Protein AF-A0A4S1M5E2-F1 (afdb_monomer_lite)

pLDDT: mean 92.09, std 12.72, range [33.59, 98.81]

Radius of gyration: 15.17 Å; chains: 1; bounding box: 36×40×37 Å

Sequence (167 aa):
MSETATPQNLAVPTDSWFDRLEKQLDCLSGAQTSFQSCRQDFVTRRIHERYGNHFCTKINHWQTIHGDIHWGNVAQDGTLFDWEGWGMGPRYLDFAFLYGYTASCPTMCKILRARFPFLFSEQEGRICLLFVCSELLRMCERHGDHPHLKIPLEALARTLLVQMEST

Secondary structure (DSSP, 8-state):
------GGG-PPPPHHHHHHHHHHHHHHHT---S-BS--HHHHHHHHHHHH-SSS------EEEE-SS--TTSB-TTS-B--GGG-EEEETTHHHHHHHHHTTT-HHHHHHHHHH-THHHHSHHHHHHHHHHHHHHHHHHHHH--SGGGHHHHHHHHHHHHHHHHT-

Foldseek 3Di:
DPPPPQVQPDPDADPQLVVLLVVVFVVQQPDDDPDDLDDQVLLQVLLCVPPNDPFDLDAPDKGWGQSDDEPVQADSSGDGDDSPRTDIDRSCQNLLLHLLNCLLHVVVNVVSCVVCVCLPPPPNSLSSNSSNLSVVCCCCVPVVPNVSSNVSSVVSNVVSVVVRVVD

Structure (mmCIF, N/CA/C/O backbone):
data_AF-A0A4S1M5E2-F1
#
_entry.id   AF-A0A4S1M5E2-F1
#
loop_
_atom_site.group_PDB
_atom_site.id
_atom_site.type_symbol
_atom_site.label_atom_id
_atom_site.label_alt_id
_atom_site.label_comp_id
_atom_site.label_asym_id
_atom_site.label_entity_id
_atom_site.label_seq_id
_atom_site.pdbx_PDB_ins_code
_atom_site.Cartn_x
_atom_site.Cartn_y
_atom_site.Cartn_z
_atom_site.occupancy
_atom_site.B_iso_or_equiv
_atom_site.auth_seq_id
_atom_site.auth_comp_id
_atom_site.auth_asym_id
_atom_site.auth_atom_id
_atom_site.pdbx_PDB_model_num
ATOM 1 N N . MET A 1 1 ? -12.988 4.399 -22.668 1.00 33.59 1 MET A N 1
ATOM 2 C CA . MET A 1 1 ? -11.530 4.326 -22.454 1.00 33.59 1 MET A CA 1
ATOM 3 C C . MET A 1 1 ? -11.178 5.509 -21.576 1.00 33.59 1 MET A C 1
ATOM 5 O O . MET A 1 1 ? -11.092 6.615 -22.087 1.00 33.59 1 MET A O 1
ATOM 9 N N . SER A 1 2 ? -11.178 5.307 -20.257 1.00 35.47 2 SER A N 1
ATOM 10 C CA . SER A 1 2 ? -10.837 6.370 -19.313 1.00 35.47 2 SER A CA 1
ATOM 11 C C . SER A 1 2 ? -9.319 6.427 -19.250 1.00 35.47 2 SER A C 1
ATOM 13 O O . SER A 1 2 ? -8.677 5.450 -18.873 1.00 35.47 2 SER A O 1
ATOM 15 N N . GLU A 1 3 ? -8.751 7.522 -19.731 1.00 38.06 3 GLU A N 1
ATOM 16 C CA . GLU A 1 3 ? -7.319 7.779 -19.726 1.00 38.06 3 GLU A CA 1
ATOM 17 C C . GLU A 1 3 ? -6.909 8.061 -18.274 1.00 38.06 3 GLU A C 1
ATOM 19 O O . GLU A 1 3 ? -6.910 9.196 -17.805 1.00 38.06 3 GLU A O 1
ATOM 24 N N . THR A 1 4 ? -6.652 7.000 -17.504 1.00 45.19 4 THR A N 1
ATOM 25 C CA . THR A 1 4 ? -6.090 7.123 -16.158 1.00 45.19 4 THR A CA 1
ATOM 26 C C . THR A 1 4 ? -4.760 7.853 -16.288 1.00 45.19 4 THR A C 1
ATOM 28 O O . THR A 1 4 ? -3.840 7.333 -16.927 1.00 45.19 4 THR A O 1
ATOM 31 N N . ALA A 1 5 ? -4.682 9.064 -15.730 1.00 41.50 5 ALA A N 1
ATOM 32 C CA . ALA A 1 5 ? -3.504 9.919 -15.768 1.00 41.50 5 ALA A CA 1
ATOM 33 C C . ALA A 1 5 ? -2.235 9.091 -15.528 1.00 41.50 5 ALA A C 1
ATOM 35 O O . ALA A 1 5 ? -2.093 8.424 -14.503 1.00 41.50 5 ALA A O 1
ATOM 36 N N . THR A 1 6 ? -1.326 9.089 -16.503 1.00 46.09 6 THR A N 1
ATOM 37 C CA . THR A 1 6 ? -0.076 8.337 -16.388 1.00 46.09 6 THR A CA 1
ATOM 38 C C . THR A 1 6 ? 0.782 9.029 -15.313 1.00 46.09 6 THR A C 1
ATOM 40 O O . THR A 1 6 ? 1.181 10.178 -15.511 1.00 46.09 6 THR A O 1
ATOM 43 N N . PRO A 1 7 ? 1.085 8.386 -14.171 1.00 52.03 7 PRO A N 1
ATOM 44 C CA . PRO A 1 7 ? 1.630 9.021 -12.969 1.00 52.03 7 PRO A CA 1
ATOM 45 C C . PRO A 1 7 ? 3.139 9.296 -13.058 1.00 52.03 7 PRO A C 1
ATOM 47 O O . PRO A 1 7 ? 3.833 9.342 -12.044 1.00 52.03 7 PRO A O 1
ATOM 50 N N . GLN A 1 8 ? 3.681 9.506 -14.262 1.00 50.50 8 GLN A N 1
ATOM 51 C CA . GLN A 1 8 ? 5.064 9.970 -14.411 1.00 50.50 8 GLN A CA 1
ATOM 52 C C . GLN A 1 8 ? 5.241 11.401 -13.873 1.00 50.50 8 GLN A C 1
ATOM 54 O O . GLN A 1 8 ? 6.339 11.746 -13.451 1.00 50.50 8 GLN A O 1
ATOM 59 N N . ASN A 1 9 ? 4.154 12.182 -13.791 1.00 55.91 9 ASN A N 1
ATOM 60 C CA . ASN A 1 9 ? 4.131 13.553 -13.275 1.00 55.91 9 ASN A CA 1
ATOM 61 C C . ASN A 1 9 ? 3.035 13.759 -12.213 1.00 55.91 9 ASN A C 1
ATOM 63 O O . ASN A 1 9 ? 2.239 14.691 -12.316 1.00 55.91 9 ASN A O 1
ATOM 67 N N . LEU A 1 10 ? 2.958 12.893 -11.193 1.00 66.38 10 LEU A N 1
ATOM 68 C CA . LEU A 1 10 ? 2.182 13.232 -9.994 1.00 66.38 10 LEU A CA 1
ATOM 69 C C . LEU A 1 10 ? 2.788 14.501 -9.382 1.00 66.38 10 LEU A C 1
ATOM 71 O O . LEU A 1 10 ? 3.914 14.473 -8.880 1.00 66.38 10 LEU A O 1
ATOM 75 N N . ALA A 1 11 ? 2.059 15.618 -9.452 1.00 76.62 11 ALA A N 1
ATOM 76 C CA . ALA A 1 11 ? 2.413 16.807 -8.693 1.00 76.62 11 ALA A CA 1
ATOM 77 C C . ALA A 1 11 ? 2.488 16.410 -7.218 1.00 76.62 11 ALA A C 1
ATOM 79 O O . ALA A 1 11 ? 1.569 15.773 -6.705 1.00 76.62 11 ALA A O 1
ATOM 80 N N . VAL A 1 12 ? 3.599 16.736 -6.560 1.00 80.44 12 VAL A N 1
ATOM 81 C CA . VAL A 1 12 ? 3.788 16.405 -5.148 1.00 80.44 12 VAL A CA 1
ATOM 82 C C . VAL A 1 12 ? 2.769 17.205 -4.327 1.00 80.44 12 VAL A C 1
ATOM 84 O O . VAL A 1 12 ? 2.844 18.437 -4.356 1.00 80.44 12 VAL A O 1
ATOM 87 N N . PRO A 1 13 ? 1.821 16.556 -3.620 1.00 83.94 13 PRO A N 1
ATOM 88 C CA . PRO A 1 13 ? 0.885 17.263 -2.760 1.00 83.94 13 PRO A CA 1
ATOM 89 C C . PRO A 1 13 ? 1.606 17.959 -1.605 1.00 83.94 13 PRO A C 1
ATOM 91 O O . PRO A 1 13 ? 2.721 17.592 -1.228 1.00 83.94 13 PRO A O 1
ATOM 94 N N . THR A 1 14 ? 0.960 18.968 -1.031 1.00 89.50 14 THR A N 1
ATOM 95 C CA . THR A 1 14 ? 1.474 19.675 0.145 1.00 89.50 14 THR A CA 1
ATOM 96 C C . THR A 1 14 ? 1.433 18.786 1.386 1.00 89.50 14 THR A C 1
ATOM 98 O O . THR A 1 14 ? 0.652 17.840 1.460 1.00 89.50 14 THR A O 1
ATOM 101 N N . ASP A 1 15 ? 2.208 19.126 2.418 1.00 90.00 15 ASP A N 1
ATOM 102 C CA . ASP A 1 15 ? 2.131 18.410 3.698 1.00 90.00 15 ASP A CA 1
ATOM 103 C C . ASP A 1 15 ? 0.717 18.438 4.289 1.00 90.00 15 ASP A C 1
ATOM 105 O O . ASP A 1 15 ? 0.212 17.407 4.718 1.00 90.00 15 ASP A O 1
ATOM 109 N N . SER A 1 16 ? 0.022 19.574 4.187 1.00 90.25 16 SER A N 1
ATOM 110 C CA . SER A 1 16 ? -1.372 19.707 4.626 1.00 90.25 16 SER A CA 1
ATOM 111 C C . SER A 1 16 ? -2.342 18.762 3.909 1.00 90.25 16 SER A C 1
ATOM 113 O O . SER A 1 16 ? -3.356 18.372 4.489 1.00 90.25 16 SER A O 1
ATOM 115 N N . TRP A 1 17 ? -2.051 18.392 2.658 1.00 92.12 17 TRP A N 1
ATOM 116 C CA . TRP A 1 17 ? -2.841 17.413 1.917 1.00 92.12 17 TRP A CA 1
ATOM 117 C C . TRP A 1 17 ? -2.657 16.015 2.508 1.00 92.12 17 TRP A C 1
ATOM 119 O O . TRP A 1 17 ? -3.643 15.332 2.784 1.00 92.12 17 TRP A O 1
ATOM 129 N N . PHE A 1 18 ? -1.406 15.618 2.763 1.00 91.94 18 PHE A N 1
ATOM 130 C CA . PHE A 1 18 ? -1.102 14.328 3.383 1.00 91.94 18 PHE A CA 1
ATOM 131 C C . PHE A 1 18 ? -1.674 14.244 4.796 1.00 91.94 18 PHE A C 1
ATOM 133 O O . PHE A 1 18 ? -2.336 13.264 5.120 1.00 91.94 18 PHE A O 1
ATOM 140 N N . ASP A 1 19 ? -1.518 15.297 5.597 1.00 92.56 19 ASP A N 1
ATOM 141 C CA . ASP A 1 19 ? -2.044 15.348 6.961 1.00 92.56 19 ASP A CA 1
ATOM 142 C C . ASP A 1 19 ? -3.576 15.203 6.976 1.00 92.56 19 ASP A C 1
ATOM 144 O O . ASP A 1 19 ? -4.144 14.552 7.856 1.00 92.56 19 ASP A O 1
ATOM 148 N N . ARG A 1 20 ? -4.270 15.775 5.979 1.00 93.81 20 ARG A N 1
ATOM 149 C CA . ARG A 1 20 ? -5.720 15.606 5.832 1.00 93.81 20 ARG A CA 1
ATOM 150 C C . ARG A 1 20 ? -6.092 14.177 5.447 1.00 93.81 20 ARG A C 1
ATOM 152 O O . ARG A 1 20 ? -7.012 13.634 6.058 1.00 93.81 20 ARG A O 1
ATOM 159 N N . LEU A 1 21 ? -5.395 13.579 4.484 1.00 93.38 21 LEU A N 1
ATOM 160 C CA . LEU A 1 21 ? -5.618 12.188 4.091 1.00 93.38 21 LEU A CA 1
ATOM 161 C C . LEU A 1 21 ? -5.404 11.236 5.278 1.00 93.38 21 LEU A C 1
ATOM 163 O O . LEU A 1 21 ? -6.270 10.420 5.586 1.00 93.38 21 LEU A O 1
ATOM 167 N N . GLU A 1 22 ? -4.278 11.377 5.976 1.00 93.56 22 GLU A N 1
ATOM 168 C CA . GLU A 1 22 ? -3.935 10.575 7.152 1.00 93.56 22 GLU A CA 1
ATOM 169 C C . GLU A 1 22 ? -5.002 10.715 8.240 1.00 93.56 22 GLU A C 1
ATOM 171 O O . GLU A 1 22 ? -5.479 9.711 8.763 1.00 93.56 22 GLU A O 1
ATOM 176 N N . LYS A 1 23 ? -5.472 11.940 8.507 1.00 94.75 23 LYS A N 1
ATOM 177 C CA . LYS A 1 23 ? -6.563 12.182 9.457 1.00 94.75 23 LYS A CA 1
ATOM 178 C C . LYS A 1 23 ? -7.877 11.515 9.040 1.00 94.75 23 LYS A C 1
ATOM 180 O O . LYS A 1 23 ? -8.609 11.035 9.901 1.00 94.75 23 LYS A O 1
ATOM 185 N N . GLN A 1 24 ? -8.205 11.495 7.747 1.00 95.12 24 GLN A N 1
ATOM 186 C CA . GLN A 1 24 ? -9.411 10.821 7.259 1.00 95.12 24 GLN A CA 1
ATOM 187 C C . GLN A 1 24 ? -9.319 9.301 7.418 1.00 95.12 24 GLN A C 1
ATOM 189 O O . GLN A 1 24 ? -10.278 8.694 7.894 1.00 95.12 24 GLN A O 1
ATOM 194 N N . LEU A 1 25 ? -8.174 8.701 7.085 1.00 95.62 25 LEU A N 1
ATOM 195 C CA . LEU A 1 25 ? -7.937 7.267 7.270 1.00 95.62 25 LEU A CA 1
ATOM 196 C C . LEU A 1 25 ? -7.890 6.875 8.754 1.00 95.62 25 LEU A C 1
ATOM 198 O O . LEU A 1 25 ? -8.416 5.829 9.127 1.00 95.62 25 LEU A O 1
ATOM 202 N N . ASP A 1 26 ? -7.336 7.731 9.614 1.00 95.75 26 ASP A N 1
ATOM 203 C CA . ASP A 1 26 ? -7.331 7.531 11.066 1.00 95.75 26 ASP A CA 1
ATOM 204 C C . ASP A 1 26 ? -8.754 7.567 11.644 1.00 95.75 26 ASP A C 1
ATOM 206 O O . ASP A 1 26 ? -9.167 6.644 12.346 1.00 95.75 26 ASP A O 1
ATOM 210 N N . CYS A 1 27 ? -9.564 8.560 11.256 1.00 95.94 27 CYS A N 1
ATOM 211 C CA . CYS A 1 27 ? -10.982 8.610 11.624 1.00 95.94 27 CYS A CA 1
ATOM 212 C C . CYS A 1 27 ? -11.752 7.375 11.136 1.00 95.94 27 CYS A C 1
ATOM 214 O O . CYS A 1 27 ? -12.594 6.847 11.864 1.00 95.94 27 CYS A O 1
ATOM 216 N N . LEU A 1 28 ? -11.456 6.903 9.922 1.00 96.25 28 LEU A N 1
ATOM 217 C CA . LEU A 1 28 ? -12.073 5.708 9.360 1.00 96.25 28 LEU A CA 1
ATOM 218 C C . LEU A 1 28 ? -11.699 4.451 10.152 1.00 96.25 28 LEU A C 1
ATOM 220 O O . LEU A 1 28 ? -12.578 3.636 10.418 1.00 96.25 28 LEU A O 1
ATOM 224 N N . SER A 1 29 ? -10.446 4.329 10.599 1.00 96.62 29 SER A N 1
ATOM 225 C CA . SER A 1 29 ? -9.951 3.162 11.342 1.00 96.62 29 SER A CA 1
ATOM 226 C C . SER A 1 29 ? -10.749 2.852 12.614 1.00 96.62 29 SER A C 1
ATOM 228 O O . SER A 1 29 ? -10.909 1.682 12.968 1.00 96.62 29 SER A O 1
ATOM 230 N N . GLY A 1 30 ? -11.299 3.884 13.266 1.00 94.81 30 GLY A N 1
ATOM 231 C CA . GLY A 1 30 ? -12.116 3.767 14.476 1.00 94.81 30 GLY A CA 1
ATOM 232 C C . GLY A 1 30 ? -13.602 3.476 14.232 1.00 94.81 30 GLY A C 1
ATOM 233 O O . GLY A 1 30 ? -14.341 3.249 15.193 1.00 94.81 30 GLY A O 1
ATOM 234 N N . ALA A 1 31 ? -14.069 3.488 12.981 1.00 96.19 31 ALA A N 1
ATOM 235 C CA . ALA A 1 31 ? -15.473 3.251 12.664 1.00 96.19 31 ALA A CA 1
ATOM 236 C C . ALA A 1 31 ? -15.845 1.772 12.854 1.00 96.19 31 ALA A C 1
ATOM 238 O O . ALA A 1 31 ? -15.155 0.873 12.374 1.00 96.19 31 ALA A O 1
ATOM 239 N N . GLN A 1 32 ? -16.974 1.505 13.514 1.00 95.50 32 GLN A N 1
ATOM 240 C CA . GLN A 1 32 ? -17.540 0.157 13.584 1.00 95.50 32 GLN A CA 1
ATOM 241 C C . GLN A 1 32 ? -18.288 -0.168 12.289 1.00 95.50 32 GLN A C 1
ATOM 243 O O . GLN A 1 32 ? -19.055 0.650 11.786 1.00 95.50 32 GLN A O 1
ATOM 248 N N . THR A 1 33 ? -18.096 -1.376 11.762 1.00 96.31 33 THR A N 1
ATOM 249 C CA . THR A 1 33 ? -18.762 -1.829 10.538 1.00 96.31 33 THR A CA 1
ATOM 250 C C . THR A 1 33 ? -18.952 -3.342 10.538 1.00 96.31 33 THR A C 1
ATOM 252 O O . THR A 1 33 ? -18.184 -4.076 11.161 1.00 96.31 33 THR A O 1
ATOM 255 N N . SER A 1 34 ? -19.981 -3.807 9.831 1.00 95.38 34 SER A N 1
ATOM 256 C CA . SER A 1 34 ? -20.166 -5.215 9.466 1.00 95.38 34 SER A CA 1
ATOM 257 C C . SER A 1 34 ? -19.715 -5.514 8.033 1.00 95.38 34 SER A C 1
ATOM 259 O O . SER A 1 34 ? -19.686 -6.680 7.637 1.00 95.38 34 SER A O 1
ATOM 261 N N . PHE A 1 35 ? -19.369 -4.486 7.248 1.00 97.44 35 PHE A N 1
ATOM 262 C CA . PHE A 1 35 ? -18.841 -4.668 5.903 1.00 97.44 35 PHE A CA 1
ATOM 263 C C . PHE A 1 35 ? -17.412 -5.194 5.948 1.00 97.44 35 PHE A C 1
ATOM 265 O O . PHE A 1 35 ? -16.618 -4.838 6.819 1.00 97.44 35 PHE A O 1
ATOM 272 N N . GLN A 1 36 ? -17.083 -6.045 4.982 1.00 97.19 36 GLN A N 1
ATOM 273 C CA . GLN A 1 36 ? -15.767 -6.646 4.843 1.00 97.19 36 GLN A CA 1
ATOM 274 C C . GLN A 1 36 ? -15.145 -6.144 3.546 1.00 97.19 36 GLN A C 1
ATOM 276 O O . GLN A 1 36 ? -15.619 -6.490 2.468 1.00 97.19 36 GLN A O 1
ATOM 281 N N . SER A 1 37 ? -14.066 -5.374 3.663 1.00 97.62 37 SER A N 1
ATOM 282 C CA . SER A 1 37 ? -13.318 -4.877 2.508 1.00 97.62 37 SER A CA 1
ATOM 283 C C . SER A 1 37 ? -12.395 -5.961 1.944 1.00 97.62 37 SER A C 1
ATOM 285 O O . SER A 1 37 ? -12.373 -6.250 0.751 1.00 97.62 37 SER A O 1
ATOM 287 N N . CYS A 1 38 ? -11.656 -6.638 2.825 1.00 97.31 38 CYS A N 1
ATOM 288 C CA . CYS A 1 38 ? -10.694 -7.666 2.442 1.00 97.31 38 CYS A CA 1
ATOM 289 C C . CYS A 1 38 ? -10.673 -8.789 3.481 1.00 97.31 38 CYS A C 1
ATOM 291 O O . CYS A 1 38 ? -11.050 -8.566 4.624 1.00 97.31 38 CYS A O 1
ATOM 293 N N . ARG A 1 39 ? -10.247 -10.002 3.117 1.00 97.56 39 ARG A N 1
ATOM 294 C CA . ARG A 1 39 ? -10.210 -11.169 4.017 1.00 97.56 39 ARG A CA 1
ATOM 295 C C . ARG A 1 39 ? -8.830 -11.814 4.044 1.00 97.56 39 ARG A C 1
ATOM 297 O O . ARG A 1 39 ? -8.120 -11.798 3.040 1.00 97.56 39 ARG A O 1
ATOM 304 N N . GLN A 1 40 ? -8.478 -12.447 5.165 1.00 98.31 40 GLN A N 1
ATOM 305 C CA . GLN A 1 40 ? -7.185 -13.122 5.340 1.00 98.31 40 GLN A CA 1
ATOM 306 C C . GLN A 1 40 ? -6.919 -14.168 4.251 1.00 98.31 40 GLN A C 1
ATOM 308 O O . GLN A 1 40 ? -5.828 -14.215 3.689 1.00 98.31 40 GLN A O 1
ATOM 313 N N . ASP A 1 41 ? -7.910 -15.005 3.944 1.00 98.12 41 ASP A N 1
ATOM 314 C CA . ASP A 1 41 ? -7.784 -16.055 2.934 1.00 98.12 41 ASP A CA 1
ATOM 315 C C . ASP A 1 41 ? -7.560 -15.474 1.536 1.00 98.12 41 ASP A C 1
ATOM 317 O O . ASP A 1 41 ? -6.781 -16.025 0.761 1.00 98.12 41 ASP A O 1
ATOM 321 N N . PHE A 1 42 ? -8.179 -14.329 1.233 1.00 98.06 42 PHE A N 1
ATOM 322 C CA . PHE A 1 42 ? -7.942 -13.618 -0.016 1.00 98.06 42 PHE A CA 1
ATOM 323 C C . PHE A 1 42 ? -6.509 -13.083 -0.097 1.00 98.06 42 PHE A C 1
ATOM 325 O O . PHE A 1 42 ? -5.824 -13.370 -1.077 1.00 98.06 42 PHE A O 1
ATOM 332 N N . VAL A 1 43 ? -6.027 -12.391 0.944 1.00 98.50 43 VAL A N 1
ATOM 333 C CA . VAL A 1 43 ? -4.647 -11.874 1.012 1.00 98.50 43 VAL A CA 1
ATOM 334 C C . VAL A 1 43 ? -3.630 -12.998 0.827 1.00 98.50 43 VAL A C 1
ATOM 336 O O . VAL A 1 43 ? -2.799 -12.947 -0.081 1.00 98.50 43 VAL A O 1
ATOM 339 N N . THR A 1 44 ? -3.735 -14.047 1.647 1.00 98.50 44 THR A N 1
ATOM 340 C CA . THR A 1 44 ? -2.837 -15.205 1.603 1.00 98.50 44 THR A CA 1
ATOM 341 C C . THR A 1 44 ? -2.847 -15.862 0.231 1.00 98.50 44 THR A C 1
ATOM 343 O O . THR A 1 44 ? -1.785 -16.116 -0.334 1.00 98.50 44 THR A O 1
ATOM 346 N N . ARG A 1 45 ? -4.035 -16.101 -0.339 1.00 98.25 45 ARG A N 1
ATOM 347 C CA . ARG A 1 45 ? -4.159 -16.745 -1.646 1.00 98.25 45 ARG A CA 1
ATOM 348 C C . ARG A 1 45 ? -3.486 -15.930 -2.747 1.00 98.25 45 ARG A C 1
ATOM 350 O O . ARG A 1 45 ? -2.720 -16.503 -3.511 1.00 98.25 45 ARG A O 1
ATOM 357 N N . ARG A 1 46 ? -3.724 -14.614 -2.816 1.00 98.00 46 ARG A N 1
ATOM 358 C CA . ARG A 1 46 ? -3.135 -13.756 -3.860 1.00 98.00 46 ARG A CA 1
ATOM 359 C C . ARG A 1 46 ? -1.615 -13.702 -3.796 1.00 98.00 46 ARG A C 1
ATOM 361 O O . ARG A 1 46 ? -0.957 -13.792 -4.830 1.00 98.00 46 ARG A O 1
ATOM 368 N N . ILE A 1 47 ? -1.067 -13.613 -2.586 1.00 98.38 47 ILE A N 1
ATOM 369 C CA . ILE A 1 47 ? 0.381 -13.650 -2.382 1.00 98.38 47 ILE A CA 1
ATOM 370 C C . ILE A 1 47 ? 0.931 -15.015 -2.807 1.00 98.38 47 ILE A C 1
ATOM 372 O O . ILE A 1 47 ? 1.874 -15.063 -3.591 1.00 98.38 47 ILE A O 1
ATOM 376 N N . HIS A 1 48 ? 0.326 -16.117 -2.355 1.00 97.88 48 HIS A N 1
ATOM 377 C CA . HIS A 1 48 ? 0.822 -17.463 -2.650 1.00 97.88 48 HIS A CA 1
ATOM 378 C C . HIS A 1 48 ? 0.735 -17.834 -4.133 1.00 97.88 48 HIS A C 1
ATOM 380 O O . HIS A 1 48 ? 1.664 -18.439 -4.659 1.00 97.88 48 HIS A O 1
ATOM 386 N N . GLU A 1 49 ? -0.348 -17.450 -4.817 1.00 97.69 49 GLU A N 1
ATOM 387 C CA . GLU A 1 49 ? -0.518 -17.669 -6.259 1.00 97.69 49 GLU A CA 1
ATOM 388 C C . GLU A 1 49 ? 0.617 -17.030 -7.077 1.00 97.69 49 GLU A C 1
ATOM 390 O O . GLU A 1 49 ? 0.975 -17.561 -8.127 1.00 97.69 49 GLU A O 1
ATOM 395 N N . ARG A 1 50 ? 1.193 -15.911 -6.612 1.00 97.69 50 ARG A N 1
ATOM 396 C CA . ARG A 1 50 ? 2.247 -15.188 -7.340 1.00 97.69 50 ARG A CA 1
ATOM 397 C C . ARG A 1 50 ? 3.663 -15.464 -6.834 1.00 97.69 50 ARG A C 1
ATOM 399 O O . ARG A 1 50 ? 4.582 -15.531 -7.645 1.00 97.69 50 ARG A O 1
ATOM 406 N N . TYR A 1 51 ? 3.853 -15.571 -5.524 1.00 97.56 51 TYR A N 1
ATOM 407 C CA . TYR A 1 51 ? 5.175 -15.581 -4.887 1.00 97.56 51 TYR A CA 1
ATOM 408 C C . TYR A 1 51 ? 5.481 -16.873 -4.121 1.00 97.56 51 TYR A C 1
ATOM 410 O O . TYR A 1 51 ? 6.530 -16.964 -3.491 1.00 97.56 51 TYR A O 1
ATOM 418 N N . GLY A 1 52 ? 4.578 -17.856 -4.160 1.00 96.31 52 GLY A N 1
ATOM 419 C CA . GLY A 1 52 ? 4.702 -19.096 -3.400 1.00 96.31 52 GLY A CA 1
ATOM 420 C C . GLY A 1 52 ? 4.387 -18.935 -1.908 1.00 96.31 52 GLY A C 1
ATOM 421 O O . GLY A 1 52 ? 3.957 -17.883 -1.439 1.00 96.31 52 GLY A O 1
ATOM 422 N N . ASN A 1 53 ? 4.539 -20.022 -1.153 1.00 95.38 53 ASN A N 1
ATOM 423 C CA . ASN A 1 53 ? 4.055 -20.161 0.228 1.00 95.38 53 ASN A CA 1
ATOM 424 C C . ASN A 1 53 ? 5.191 -20.314 1.257 1.00 95.38 53 ASN A C 1
ATOM 426 O O . ASN A 1 53 ? 5.047 -21.025 2.250 1.00 95.38 53 ASN A O 1
ATOM 430 N N . HIS A 1 54 ? 6.327 -19.665 1.003 1.00 92.94 54 HIS A N 1
ATOM 431 C CA . HIS A 1 54 ? 7.574 -19.857 1.756 1.00 92.94 54 HIS A CA 1
ATOM 432 C C . HIS A 1 54 ? 7.681 -18.991 3.022 1.00 92.94 54 HIS A C 1
ATOM 434 O O . HIS A 1 54 ? 8.612 -19.162 3.801 1.00 92.94 54 HIS A O 1
ATOM 440 N N . PHE A 1 55 ? 6.750 -18.056 3.231 1.00 93.62 55 PHE A N 1
ATOM 441 C CA . PHE A 1 55 ? 6.752 -17.112 4.349 1.00 93.62 55 PHE A CA 1
ATOM 442 C C . PHE A 1 55 ? 5.341 -16.909 4.913 1.00 93.62 55 PHE A C 1
ATOM 444 O O . PHE A 1 55 ? 4.331 -17.140 4.246 1.00 93.62 55 PHE A O 1
ATOM 451 N N . CYS A 1 56 ? 5.259 -16.461 6.168 1.00 94.56 56 CYS A N 1
ATOM 452 C CA . CYS A 1 56 ? 3.984 -16.210 6.835 1.00 94.56 56 CYS A CA 1
ATOM 453 C C . CYS A 1 56 ? 3.286 -14.965 6.261 1.00 94.56 56 CYS A C 1
ATOM 455 O O . CYS A 1 56 ? 3.866 -13.879 6.233 1.00 94.56 56 CYS A O 1
ATOM 457 N N . THR A 1 57 ? 2.017 -15.117 5.867 1.00 97.56 57 THR A N 1
ATOM 458 C CA . THR A 1 57 ? 1.149 -14.047 5.331 1.00 97.56 57 THR A CA 1
ATOM 459 C C . THR A 1 57 ? 0.021 -13.647 6.289 1.00 97.56 57 THR A C 1
ATOM 461 O O . THR A 1 57 ? -0.967 -13.033 5.881 1.00 97.56 57 THR A O 1
ATOM 464 N N . LYS A 1 58 ? 0.133 -14.011 7.573 1.00 97.56 58 LYS A N 1
ATOM 465 C CA . LYS A 1 58 ? -0.893 -13.731 8.583 1.00 97.56 58 LYS A CA 1
ATOM 466 C C . LYS A 1 58 ? -0.947 -12.237 8.921 1.00 97.56 58 LYS A C 1
ATOM 468 O O . LYS A 1 58 ? 0.065 -11.653 9.293 1.00 97.56 58 LYS A O 1
ATOM 473 N N . ILE A 1 59 ? -2.147 -11.666 8.863 1.00 98.38 59 ILE A N 1
ATOM 474 C CA . ILE A 1 59 ? -2.488 -10.328 9.346 1.00 98.38 59 ILE A CA 1
ATOM 475 C C . ILE A 1 59 ? -3.229 -10.474 10.678 1.00 98.38 59 ILE A C 1
ATOM 477 O O . ILE A 1 59 ? -4.274 -11.123 10.760 1.00 98.38 59 ILE A O 1
ATOM 481 N N . ASN A 1 60 ? -2.694 -9.862 11.728 1.00 98.25 60 ASN A N 1
ATOM 482 C CA . ASN A 1 60 ? -3.286 -9.837 13.062 1.00 98.25 60 ASN A CA 1
ATOM 483 C C . ASN A 1 60 ? -4.039 -8.528 13.320 1.00 98.25 60 ASN A C 1
ATOM 485 O O . ASN A 1 60 ? -5.027 -8.550 14.050 1.00 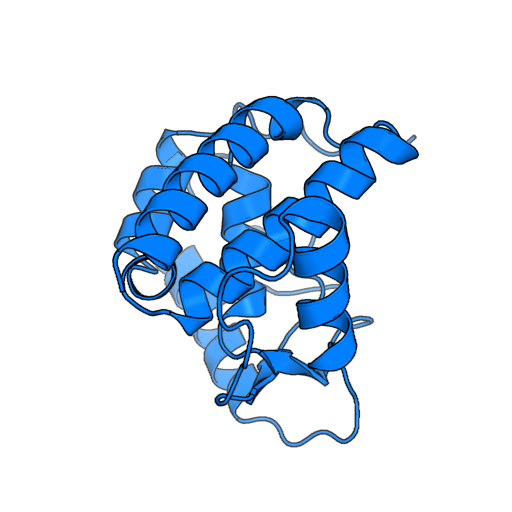98.25 60 ASN A O 1
ATOM 489 N N . HIS A 1 61 ? -3.617 -7.413 12.713 1.00 98.44 61 HIS A N 1
ATOM 490 C CA . HIS A 1 61 ? -4.264 -6.114 12.909 1.00 98.44 61 HIS A CA 1
ATOM 491 C C . HIS A 1 61 ? -5.213 -5.768 11.760 1.00 98.44 61 HIS A C 1
ATOM 493 O O . HIS A 1 61 ? -4.809 -5.570 10.610 1.00 98.44 61 HIS A O 1
ATOM 499 N N . TRP A 1 62 ? -6.490 -5.663 12.119 1.00 98.31 62 TRP A N 1
ATOM 500 C CA . TRP A 1 62 ? -7.598 -5.340 11.230 1.00 98.31 62 TRP A CA 1
ATOM 501 C C . TRP A 1 62 ? -8.285 -4.067 11.715 1.00 98.31 62 TRP A C 1
ATOM 503 O O . TRP A 1 62 ? -8.420 -3.862 12.921 1.00 98.31 62 TRP A O 1
ATOM 513 N N . GLN A 1 63 ? -8.709 -3.225 10.779 1.00 98.31 63 GLN A N 1
ATOM 514 C CA . GLN A 1 63 ? -9.465 -2.005 11.057 1.00 98.31 63 GLN A CA 1
ATOM 515 C C . GLN A 1 63 ? -10.413 -1.697 9.899 1.00 98.31 63 GLN A C 1
ATOM 517 O O . GLN A 1 63 ? -10.333 -2.326 8.841 1.00 98.31 63 GLN A O 1
ATOM 522 N N . THR A 1 64 ? -11.286 -0.712 10.077 1.00 98.62 64 THR A N 1
ATOM 523 C CA . THR A 1 64 ? -12.094 -0.208 8.966 1.00 98.62 64 THR A CA 1
ATOM 524 C C . THR A 1 64 ? -11.216 0.622 8.027 1.00 98.62 64 THR A C 1
ATOM 526 O O . THR A 1 64 ? -10.521 1.540 8.458 1.00 98.62 64 THR A O 1
ATOM 529 N N . ILE A 1 65 ? -11.213 0.262 6.747 1.00 98.31 65 ILE A N 1
ATOM 530 C CA . ILE A 1 65 ? -10.404 0.873 5.685 1.00 98.31 65 ILE A CA 1
ATOM 531 C C . ILE A 1 65 ? -11.298 1.360 4.541 1.00 98.31 65 ILE A C 1
ATOM 533 O O . ILE A 1 65 ? -12.468 0.974 4.452 1.00 98.31 65 ILE A O 1
ATOM 537 N N . HIS A 1 66 ? -10.739 2.190 3.660 1.00 98.00 66 HIS A N 1
ATOM 538 C CA . HIS A 1 66 ? -11.385 2.637 2.430 1.00 98.00 66 HIS A CA 1
ATOM 539 C C . HIS A 1 66 ? -11.513 1.484 1.433 1.00 98.00 66 HIS A C 1
ATOM 541 O O . HIS A 1 66 ? -12.543 1.336 0.785 1.00 98.00 66 HIS A O 1
ATOM 547 N N . GLY A 1 67 ? -10.479 0.645 1.321 1.00 96.19 67 GLY A N 1
ATOM 548 C CA . GLY A 1 67 ? -10.522 -0.593 0.541 1.00 96.19 67 GLY A CA 1
ATOM 549 C C . GLY A 1 67 ? -10.289 -0.433 -0.958 1.00 96.19 67 GLY A C 1
ATOM 550 O O . GLY A 1 67 ? -9.891 -1.399 -1.601 1.00 96.19 67 GLY A O 1
ATOM 551 N N . ASP A 1 68 ? -10.470 0.776 -1.493 1.00 94.81 68 ASP A N 1
ATOM 552 C CA . ASP A 1 68 ? -10.179 1.111 -2.894 1.00 94.81 68 ASP A CA 1
ATOM 553 C C . ASP A 1 68 ? -9.467 2.467 -3.051 1.00 94.81 68 ASP A C 1
ATOM 555 O O . ASP A 1 68 ? -9.873 3.351 -3.805 1.00 94.81 68 ASP A O 1
ATOM 559 N N . ILE A 1 69 ? -8.435 2.713 -2.240 1.00 93.81 69 ILE A N 1
ATOM 560 C CA . ILE A 1 69 ? -7.709 3.984 -2.315 1.00 93.81 69 ILE A CA 1
ATOM 561 C C . ILE A 1 69 ? -6.713 4.003 -3.484 1.00 93.81 69 ILE A C 1
ATOM 563 O O . ILE A 1 69 ? -5.806 3.177 -3.598 1.00 93.81 69 ILE A O 1
ATOM 567 N N . HIS A 1 70 ? -6.840 5.014 -4.336 1.00 92.31 70 HIS A N 1
ATOM 568 C CA . HIS A 1 70 ? -5.871 5.357 -5.374 1.00 92.31 70 HIS A CA 1
ATOM 569 C C . HIS A 1 70 ? -5.950 6.852 -5.688 1.00 92.31 70 HIS A C 1
ATOM 571 O O . HIS A 1 70 ? -6.877 7.536 -5.266 1.00 92.31 70 HIS A O 1
ATOM 577 N N . TRP A 1 71 ? -5.004 7.381 -6.469 1.00 91.12 71 TRP A N 1
ATOM 578 C CA . TRP A 1 71 ? -4.915 8.822 -6.772 1.00 91.12 71 TRP A CA 1
ATOM 579 C C . TRP A 1 71 ? -6.145 9.425 -7.472 1.00 91.12 71 TRP A C 1
ATOM 581 O O . TRP A 1 71 ? -6.260 10.642 -7.538 1.00 91.12 71 TRP A O 1
ATOM 591 N N . GLY A 1 72 ? -7.048 8.593 -7.997 1.00 90.62 72 GLY A N 1
ATOM 592 C CA . GLY A 1 72 ? -8.328 9.028 -8.570 1.00 90.62 72 GLY A CA 1
ATOM 593 C C . GLY A 1 72 ? -9.439 9.196 -7.529 1.00 90.62 72 GLY A C 1
ATOM 594 O O . GLY A 1 72 ? -10.350 9.985 -7.750 1.00 90.62 72 GLY A O 1
ATOM 595 N N . ASN A 1 73 ? -9.314 8.527 -6.381 1.00 93.88 73 ASN A N 1
ATOM 596 C CA . ASN A 1 73 ? -10.292 8.520 -5.290 1.00 93.88 73 ASN A CA 1
ATOM 597 C C . ASN A 1 73 ? -9.907 9.478 -4.150 1.00 93.88 73 ASN A C 1
ATOM 599 O O . ASN A 1 73 ? -10.492 9.434 -3.071 1.00 93.88 73 ASN A O 1
ATOM 603 N N . VAL A 1 74 ? -8.933 10.366 -4.385 1.00 91.69 74 VAL A N 1
ATOM 604 C CA . VAL A 1 74 ? -8.534 11.419 -3.442 1.00 91.69 74 VAL A CA 1
ATOM 605 C C . VAL A 1 74 ? -8.525 12.769 -4.158 1.00 91.69 74 VAL A C 1
ATOM 607 O O . VAL A 1 74 ? -7.781 12.969 -5.118 1.00 91.69 74 VAL A O 1
ATOM 610 N N . ALA A 1 75 ? -9.344 13.716 -3.701 1.00 88.69 75 ALA A N 1
ATOM 611 C CA . ALA A 1 75 ? -9.381 15.067 -4.259 1.00 88.69 75 ALA A CA 1
ATOM 612 C C . ALA A 1 75 ? -8.081 15.843 -4.007 1.00 88.69 75 ALA A C 1
ATOM 614 O O . ALA A 1 75 ? -7.283 15.532 -3.120 1.00 88.69 75 ALA A O 1
ATOM 615 N N . GLN A 1 76 ? -7.926 16.957 -4.728 1.00 85.50 76 GLN A N 1
ATOM 616 C CA . GLN A 1 76 ? -6.838 17.919 -4.518 1.00 85.50 76 GLN A CA 1
ATOM 617 C C . GLN A 1 76 ? -6.799 18.519 -3.111 1.00 85.50 76 GLN A C 1
ATOM 619 O O . GLN A 1 76 ? -5.767 19.038 -2.703 1.00 85.50 76 GLN A O 1
ATOM 624 N N . ASP A 1 77 ? -7.906 18.473 -2.376 1.00 84.88 77 ASP A N 1
ATOM 625 C CA . ASP A 1 77 ? -7.978 18.936 -0.996 1.00 84.88 77 ASP A CA 1
ATOM 626 C C . ASP A 1 77 ? -7.766 17.798 0.019 1.00 84.88 77 ASP A C 1
ATOM 628 O O . ASP A 1 77 ? -7.779 18.055 1.218 1.00 84.88 77 ASP A O 1
ATOM 632 N N . GLY A 1 78 ? -7.568 16.561 -0.441 1.00 85.44 78 GLY A N 1
ATOM 633 C CA . GLY A 1 78 ? -7.373 15.368 0.379 1.00 85.44 78 GLY A CA 1
ATOM 634 C C . GLY A 1 78 ? -8.648 14.570 0.646 1.00 85.44 78 GLY A C 1
ATOM 635 O O . GLY A 1 78 ? -8.549 13.535 1.286 1.00 85.44 78 GLY A O 1
ATOM 636 N N . THR A 1 79 ? -9.825 15.013 0.180 1.00 89.94 79 THR A N 1
ATOM 637 C CA . THR A 1 79 ? -11.099 14.307 0.418 1.00 89.94 79 THR A CA 1
ATOM 638 C C . THR A 1 79 ? -11.156 12.956 -0.298 1.00 89.94 79 THR A C 1
ATOM 640 O O . THR A 1 79 ? -10.924 12.898 -1.503 1.00 89.94 79 THR A O 1
ATOM 643 N N . LEU A 1 80 ? -11.532 11.899 0.427 1.00 93.75 80 LEU A N 1
ATOM 644 C CA . LEU A 1 80 ? -11.808 10.566 -0.124 1.00 93.75 80 LEU A CA 1
ATOM 645 C C . LEU A 1 80 ? -13.183 10.467 -0.812 1.00 93.75 80 LEU A C 1
ATOM 647 O O . LEU A 1 80 ? -14.187 10.970 -0.293 1.00 93.75 80 LEU A O 1
ATOM 651 N N . PHE A 1 81 ? -13.234 9.756 -1.937 1.00 94.25 81 PHE A N 1
ATOM 652 C CA . PHE A 1 81 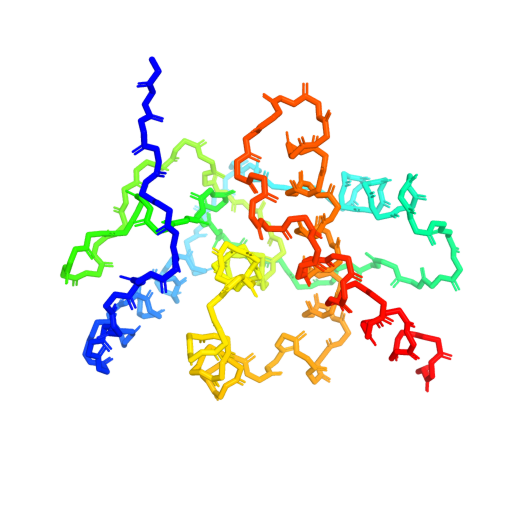? -14.456 9.401 -2.667 1.00 94.25 81 PHE A CA 1
ATOM 653 C C . PHE A 1 81 ? -14.494 7.909 -2.979 1.00 94.25 81 PHE A C 1
ATOM 655 O O . PHE A 1 81 ? -13.488 7.231 -2.848 1.00 94.25 81 PHE A O 1
ATOM 662 N N . ASP A 1 82 ? -15.638 7.458 -3.491 1.00 94.56 82 ASP A N 1
ATOM 663 C CA . ASP A 1 82 ? -15.846 6.086 -3.957 1.00 94.56 82 ASP A CA 1
ATOM 664 C C . ASP A 1 82 ? -15.741 5.037 -2.838 1.00 94.56 82 ASP A C 1
ATOM 666 O O . ASP A 1 82 ? -14.829 4.220 -2.738 1.00 94.56 82 ASP A O 1
ATOM 670 N N . TRP A 1 83 ? -16.730 5.092 -1.948 1.00 95.44 83 TRP A N 1
ATOM 671 C CA . TRP A 1 83 ? -16.796 4.282 -0.734 1.00 95.44 83 TRP A CA 1
ATOM 672 C C . TRP A 1 83 ? -17.311 2.856 -0.977 1.00 95.44 83 TRP A C 1
ATOM 674 O O . TRP A 1 83 ? -17.715 2.197 -0.027 1.00 95.44 83 TRP A O 1
ATOM 684 N N . GLU A 1 84 ? -17.347 2.352 -2.211 1.00 93.56 84 GLU A N 1
ATOM 685 C CA . GLU A 1 84 ? -17.901 1.018 -2.496 1.00 93.56 84 GLU A CA 1
ATOM 686 C C . GLU A 1 84 ? -17.049 -0.120 -1.904 1.00 93.56 84 GLU A C 1
ATOM 688 O O . GLU A 1 84 ? -17.581 -1.171 -1.542 1.00 93.56 84 GLU A O 1
ATOM 693 N N . GLY A 1 85 ? -15.739 0.103 -1.751 1.00 93.31 85 GLY A N 1
ATOM 694 C CA . GLY A 1 85 ? -14.785 -0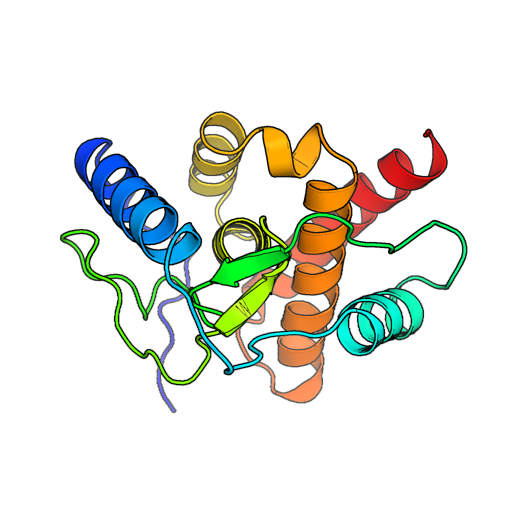.878 -1.221 1.00 93.31 85 GLY A CA 1
ATOM 695 C C . GLY A 1 85 ? -14.633 -0.907 0.305 1.00 93.31 85 GLY A C 1
ATOM 696 O O . GLY A 1 85 ? -13.865 -1.728 0.820 1.00 93.31 85 GLY A O 1
ATOM 697 N N . TRP A 1 86 ? -15.315 -0.023 1.039 1.00 97.31 86 TRP A N 1
ATOM 698 C CA . TRP A 1 86 ? -15.029 0.200 2.458 1.00 97.31 86 TRP A CA 1
ATOM 699 C C . TRP A 1 86 ? -15.456 -0.961 3.363 1.00 97.31 86 TRP A C 1
ATOM 701 O O . TRP A 1 86 ? -16.408 -1.697 3.096 1.00 97.31 86 TRP A O 1
ATOM 711 N N . GLY A 1 87 ? -14.763 -1.111 4.489 1.00 98.19 87 GLY A N 1
ATOM 712 C CA . GLY A 1 87 ? -15.085 -2.132 5.483 1.00 98.19 87 GLY A CA 1
ATOM 713 C C . GLY A 1 87 ? -13.862 -2.630 6.236 1.00 98.19 87 GLY A C 1
ATOM 714 O O . GLY A 1 87 ? -12.780 -2.057 6.149 1.00 98.19 87 GLY A O 1
ATOM 715 N N . MET A 1 88 ? -14.021 -3.731 6.966 1.00 98.50 88 MET A N 1
ATOM 716 C CA . MET A 1 88 ? -12.933 -4.354 7.712 1.00 98.50 88 MET A CA 1
ATOM 717 C C . MET A 1 88 ? -11.846 -4.882 6.758 1.00 98.50 88 MET A C 1
ATOM 719 O O . MET A 1 88 ? -12.133 -5.623 5.810 1.00 98.50 88 MET A O 1
ATOM 723 N N . GLY A 1 89 ? -10.592 -4.517 7.011 1.00 98.38 89 GLY A N 1
ATOM 724 C CA . GLY A 1 89 ? -9.437 -4.899 6.202 1.00 98.38 89 GLY A CA 1
ATOM 725 C C . GLY A 1 89 ? -8.110 -4.792 6.967 1.00 98.38 89 GLY A C 1
ATOM 726 O O . GLY A 1 89 ? -8.094 -4.339 8.114 1.00 98.38 89 GLY A O 1
ATOM 727 N N . PRO A 1 90 ? -6.986 -5.234 6.372 1.00 98.50 90 PRO A N 1
ATOM 728 C CA . PRO A 1 90 ? -5.669 -5.102 6.987 1.00 98.50 90 PRO A CA 1
ATOM 729 C C . PRO A 1 90 ? -5.328 -3.636 7.264 1.00 98.50 90 PRO A C 1
ATOM 731 O O . PRO A 1 90 ? -5.464 -2.793 6.377 1.00 98.50 90 PRO A O 1
ATOM 734 N N . ARG A 1 91 ? -4.811 -3.350 8.465 1.00 98.19 91 ARG A N 1
ATOM 735 C CA . ARG A 1 91 ? -4.483 -1.992 8.944 1.00 98.19 91 ARG A CA 1
ATOM 736 C C . ARG A 1 91 ? -3.704 -1.126 7.949 1.00 98.19 91 ARG A C 1
ATOM 738 O O . ARG A 1 91 ? -3.917 0.079 7.881 1.00 98.19 91 ARG A O 1
ATOM 745 N N . TYR A 1 92 ? -2.797 -1.726 7.184 1.00 98.38 92 TYR A N 1
ATOM 746 C CA . TYR A 1 92 ? -1.913 -0.997 6.274 1.00 98.38 92 TYR A CA 1
ATOM 747 C C . TYR A 1 92 ? -2.316 -1.063 4.801 1.00 98.38 92 TYR A C 1
ATOM 749 O O . TYR A 1 92 ? -1.561 -0.593 3.950 1.00 98.38 92 TYR A O 1
ATOM 757 N N . LEU A 1 93 ? -3.476 -1.643 4.482 1.00 98.56 93 LEU A N 1
ATOM 758 C CA . LEU A 1 93 ? -3.837 -1.928 3.097 1.00 98.56 93 LEU A CA 1
ATOM 759 C C . LEU A 1 93 ? -4.016 -0.656 2.259 1.00 98.56 93 LEU A C 1
ATOM 761 O O . LEU A 1 93 ? -3.462 -0.580 1.165 1.00 98.56 93 LEU A O 1
ATOM 765 N N . ASP A 1 94 ? -4.699 0.357 2.789 1.00 98.12 94 ASP A N 1
ATOM 766 C CA . ASP A 1 94 ? -4.898 1.627 2.082 1.00 98.12 94 ASP A CA 1
ATOM 767 C C . ASP A 1 94 ? -3.557 2.316 1.766 1.00 98.12 94 ASP A C 1
ATOM 769 O O . ASP A 1 94 ? -3.266 2.680 0.625 1.00 98.12 94 ASP A O 1
ATOM 773 N N . PHE A 1 95 ? -2.669 2.410 2.758 1.00 97.75 95 PHE A N 1
ATOM 774 C CA . PHE A 1 95 ? -1.330 2.978 2.572 1.00 97.75 95 PHE A CA 1
ATOM 775 C C . PHE A 1 95 ? -0.497 2.181 1.557 1.00 97.75 95 PHE A C 1
ATOM 777 O O . PHE A 1 95 ? 0.238 2.763 0.754 1.00 97.75 95 PHE A O 1
ATOM 784 N N . ALA A 1 96 ? -0.620 0.850 1.564 1.00 98.50 96 ALA A N 1
ATOM 785 C CA . ALA A 1 96 ? 0.062 -0.017 0.613 1.00 98.50 96 ALA A CA 1
ATOM 786 C C . ALA A 1 96 ? -0.452 0.183 -0.821 1.00 98.50 96 ALA A C 1
ATOM 788 O O . ALA A 1 96 ? 0.364 0.226 -1.744 1.00 98.50 96 ALA A O 1
ATOM 789 N N . PHE A 1 97 ? -1.766 0.343 -1.020 1.00 97.88 97 PHE A N 1
ATOM 790 C CA . PHE A 1 97 ? -2.342 0.635 -2.336 1.00 97.88 97 PHE A CA 1
ATOM 791 C C . PHE A 1 97 ? -1.858 1.979 -2.865 1.00 97.88 97 PHE A C 1
ATOM 793 O O . PHE A 1 97 ? -1.357 2.043 -3.991 1.00 97.88 97 PHE A O 1
ATOM 800 N N . LEU A 1 98 ? -1.905 3.024 -2.033 1.00 95.88 98 LEU A N 1
ATOM 801 C CA . LEU A 1 98 ? -1.397 4.339 -2.410 1.00 95.88 98 LEU A CA 1
ATOM 802 C C . LEU A 1 98 ? 0.078 4.259 -2.832 1.00 95.88 98 LEU A C 1
ATOM 804 O O . LEU A 1 98 ? 0.437 4.792 -3.880 1.00 95.88 98 LEU A O 1
ATOM 808 N N . TYR A 1 99 ? 0.916 3.521 -2.090 1.00 97.62 99 TYR A N 1
ATOM 809 C CA . TYR A 1 99 ? 2.308 3.276 -2.478 1.00 97.62 99 TYR A CA 1
ATOM 810 C C . TYR A 1 99 ? 2.419 2.528 -3.816 1.00 97.62 99 TYR A C 1
ATOM 812 O O . TYR A 1 99 ? 3.164 2.956 -4.700 1.00 97.62 99 TYR A O 1
ATOM 820 N N . GLY A 1 100 ? 1.665 1.440 -4.000 1.00 97.69 100 GLY A N 1
ATOM 821 C CA . GLY A 1 100 ? 1.677 0.632 -5.222 1.00 97.69 100 GLY A CA 1
ATOM 822 C C . GLY A 1 100 ? 1.355 1.441 -6.481 1.00 97.69 100 GLY A C 1
ATOM 823 O O . GLY A 1 100 ? 2.098 1.372 -7.461 1.00 97.69 100 GLY A O 1
ATOM 824 N N . TYR A 1 101 ? 0.329 2.293 -6.430 1.00 96.38 101 TYR A N 1
ATOM 825 C CA . TYR A 1 101 ? -0.029 3.184 -7.540 1.00 96.38 101 TYR A CA 1
ATOM 826 C C . TYR A 1 101 ? 1.010 4.286 -7.816 1.00 96.38 101 TYR A C 1
ATOM 828 O O . TYR A 1 101 ? 0.976 4.906 -8.878 1.00 96.38 101 TYR A O 1
ATOM 836 N N . THR A 1 102 ? 1.959 4.523 -6.903 1.00 95.38 102 THR A N 1
ATOM 837 C CA . THR A 1 102 ? 3.091 5.445 -7.118 1.00 95.38 102 THR A CA 1
ATOM 838 C C . THR A 1 102 ? 4.364 4.774 -7.596 1.00 95.38 102 THR A C 1
ATOM 840 O O . THR A 1 102 ? 5.345 5.480 -7.814 1.00 95.38 102 THR A O 1
ATOM 843 N N . ALA A 1 103 ? 4.392 3.448 -7.767 1.00 95.69 103 ALA A N 1
ATOM 844 C CA . ALA A 1 103 ? 5.644 2.711 -7.938 1.00 95.69 103 ALA A CA 1
ATOM 845 C C . ALA A 1 103 ? 6.518 3.237 -9.099 1.00 95.69 103 ALA A C 1
ATOM 847 O O . ALA A 1 103 ? 7.744 3.210 -9.008 1.00 95.69 103 ALA A O 1
ATOM 848 N N . SER A 1 104 ? 5.914 3.787 -10.159 1.00 94.81 104 SER A N 1
ATOM 849 C CA . SER A 1 104 ? 6.620 4.400 -11.296 1.00 94.81 104 SER A CA 1
ATOM 850 C C . SER A 1 104 ? 7.105 5.843 -11.078 1.00 94.81 104 SER A C 1
ATOM 852 O O . SER A 1 104 ? 7.675 6.425 -11.997 1.00 94.81 104 SER A O 1
ATOM 854 N N . CYS A 1 105 ? 6.871 6.443 -9.909 1.00 94.56 105 CYS A N 1
ATOM 855 C CA . CYS A 1 105 ? 7.241 7.815 -9.561 1.00 94.56 105 CYS A CA 1
ATOM 856 C C . CYS A 1 105 ? 8.248 7.816 -8.389 1.00 94.56 105 CYS A C 1
ATOM 858 O O . CYS A 1 105 ? 7.847 7.837 -7.222 1.00 94.56 105 CYS A O 1
ATOM 860 N N . PRO A 1 106 ? 9.571 7.823 -8.657 1.00 92.69 106 PRO A N 1
ATOM 861 C CA . PRO A 1 106 ? 10.595 7.720 -7.612 1.00 92.69 106 PRO A CA 1
ATOM 862 C C . PRO A 1 106 ? 10.509 8.812 -6.537 1.00 92.69 106 PRO A C 1
ATOM 864 O O . PRO A 1 106 ? 10.717 8.532 -5.355 1.00 92.69 106 PRO A O 1
ATOM 867 N N . THR A 1 107 ? 10.174 10.044 -6.933 1.00 93.06 107 THR A N 1
ATOM 868 C CA . THR A 1 107 ? 9.999 11.176 -6.012 1.00 93.06 107 THR A CA 1
ATOM 869 C C . THR A 1 107 ? 8.880 10.902 -5.012 1.00 93.06 107 THR A C 1
ATOM 871 O O . THR A 1 107 ? 9.098 11.025 -3.808 1.00 93.06 107 THR A O 1
ATOM 874 N N . MET A 1 108 ? 7.712 10.459 -5.487 1.00 93.44 108 MET A N 1
ATOM 875 C CA . MET A 1 108 ? 6.580 10.146 -4.616 1.00 93.44 108 MET A CA 1
ATOM 876 C C . MET A 1 108 ? 6.851 8.911 -3.750 1.00 93.44 108 MET A C 1
ATOM 878 O O . MET A 1 108 ? 6.604 8.940 -2.548 1.00 93.44 108 MET A O 1
ATOM 882 N N . CYS A 1 109 ? 7.471 7.867 -4.311 1.00 95.19 109 CYS A N 1
ATOM 883 C CA . CYS A 1 109 ? 7.915 6.696 -3.550 1.00 95.19 109 CYS A CA 1
ATOM 884 C C . CYS A 1 109 ? 8.823 7.071 -2.369 1.00 95.19 109 CYS A C 1
ATOM 886 O O . CYS A 1 109 ? 8.723 6.460 -1.304 1.00 95.19 109 CYS A O 1
ATOM 888 N N . LYS A 1 110 ? 9.714 8.059 -2.538 1.00 95.38 110 LYS A N 1
ATOM 889 C CA . LYS A 1 110 ? 10.579 8.557 -1.457 1.00 95.38 110 LYS A CA 1
ATOM 890 C C . LYS A 1 110 ? 9.770 9.264 -0.367 1.00 95.38 110 LYS A C 1
ATOM 892 O O . LYS A 1 110 ? 10.027 9.025 0.809 1.00 95.38 110 LYS A O 1
ATOM 897 N N . ILE A 1 111 ? 8.799 10.091 -0.753 1.00 95.06 111 ILE A N 1
ATOM 898 C CA . ILE A 1 111 ? 7.918 10.817 0.175 1.00 95.06 111 ILE A CA 1
ATOM 899 C C . ILE A 1 111 ? 7.058 9.836 0.973 1.00 95.06 111 ILE A C 1
ATOM 901 O O . ILE A 1 111 ? 7.099 9.847 2.201 1.00 95.06 111 ILE A O 1
ATOM 905 N N . LEU A 1 112 ? 6.352 8.928 0.292 1.00 95.62 112 LEU A N 1
ATOM 906 C CA . LEU A 1 112 ? 5.493 7.944 0.950 1.00 95.62 112 LEU A CA 1
ATOM 907 C C . LEU A 1 112 ? 6.284 6.978 1.832 1.00 95.62 112 LEU A C 1
ATOM 909 O O . LEU A 1 112 ? 5.808 6.600 2.893 1.00 95.62 112 LEU A O 1
ATOM 913 N N . ARG A 1 113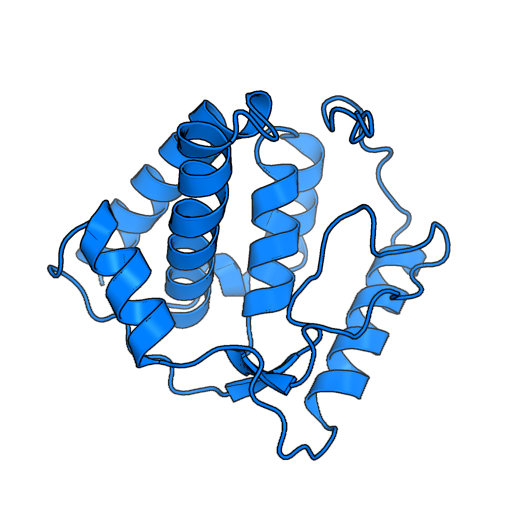 ? 7.513 6.607 1.448 1.00 96.12 113 ARG A N 1
ATOM 914 C CA . ARG A 1 113 ? 8.378 5.785 2.308 1.00 96.12 113 ARG A CA 1
ATOM 915 C C . ARG A 1 113 ? 8.786 6.516 3.589 1.00 96.12 113 ARG A C 1
ATOM 917 O O . ARG A 1 113 ? 8.918 5.869 4.622 1.00 96.12 113 ARG A O 1
ATOM 924 N N . ALA A 1 114 ? 9.003 7.830 3.523 1.00 96.31 114 ALA A N 1
ATOM 925 C CA . ALA A 1 114 ? 9.327 8.636 4.696 1.00 96.31 114 ALA A CA 1
ATOM 926 C C . ALA A 1 114 ? 8.109 8.845 5.610 1.00 96.31 114 ALA A C 1
ATOM 928 O O . ALA A 1 114 ? 8.260 8.777 6.826 1.00 96.31 114 ALA A O 1
ATOM 929 N N . ARG A 1 115 ? 6.914 9.056 5.036 1.00 95.50 115 ARG A N 1
ATOM 930 C CA . ARG A 1 115 ? 5.666 9.227 5.800 1.00 95.50 115 ARG A CA 1
ATOM 931 C C . ARG A 1 115 ? 5.113 7.918 6.367 1.00 95.50 115 ARG A C 1
ATOM 933 O O . ARG A 1 115 ? 4.631 7.904 7.492 1.00 95.50 115 ARG A O 1
ATOM 940 N N . PHE A 1 116 ? 5.231 6.811 5.634 1.00 96.31 116 PHE A N 1
ATOM 941 C CA . PHE A 1 116 ? 4.685 5.501 6.011 1.00 96.31 116 PHE A CA 1
ATOM 942 C C . PHE A 1 116 ? 5.794 4.450 6.197 1.00 96.31 116 PHE A C 1
ATOM 944 O O . PHE A 1 116 ? 5.817 3.434 5.491 1.00 96.31 116 PHE A O 1
ATOM 951 N N . PRO A 1 117 ? 6.741 4.653 7.138 1.00 97.56 117 PRO A N 1
ATOM 952 C CA . PRO A 1 117 ? 7.878 3.748 7.314 1.00 97.56 117 PRO A CA 1
ATOM 953 C C . PRO A 1 117 ? 7.445 2.332 7.723 1.00 97.56 117 PRO A C 1
ATOM 955 O O . PRO A 1 117 ? 8.093 1.361 7.328 1.00 97.56 117 PRO A O 1
ATOM 958 N N . PHE A 1 118 ? 6.310 2.206 8.425 1.00 97.44 118 PHE A N 1
ATOM 959 C CA . PHE A 1 118 ? 5.713 0.935 8.851 1.00 97.44 118 PHE A CA 1
ATOM 960 C C . PHE A 1 118 ? 5.448 -0.038 7.694 1.00 97.44 118 PHE A C 1
ATOM 962 O O . PHE A 1 118 ? 5.505 -1.249 7.895 1.00 97.44 118 PHE A O 1
ATOM 969 N N . LEU A 1 119 ? 5.239 0.457 6.465 1.00 98.06 119 LEU A N 1
ATOM 970 C CA . LEU A 1 119 ? 5.080 -0.398 5.284 1.00 98.06 119 LEU A CA 1
ATOM 971 C C . LEU A 1 119 ? 6.320 -1.262 5.009 1.00 98.06 119 LEU A C 1
ATOM 973 O O . LEU A 1 119 ? 6.202 -2.349 4.451 1.00 98.06 119 LEU A O 1
ATOM 977 N N . PHE A 1 120 ? 7.500 -0.788 5.408 1.00 97.75 120 PHE A N 1
ATOM 978 C CA . PHE A 1 120 ? 8.777 -1.457 5.165 1.00 97.75 120 PHE A CA 1
ATOM 979 C C . PHE A 1 120 ? 9.419 -1.995 6.445 1.00 97.75 120 PHE A C 1
ATOM 981 O O . PHE A 1 120 ? 10.147 -2.984 6.378 1.00 97.75 120 PHE A O 1
ATOM 988 N N . SER A 1 121 ? 9.168 -1.364 7.596 1.00 96.94 121 SER A N 1
ATOM 989 C CA . SER A 1 121 ? 9.737 -1.791 8.878 1.00 96.94 121 SER A CA 1
ATOM 990 C C . SER A 1 121 ? 8.935 -2.896 9.566 1.00 96.94 121 SER A C 1
ATOM 992 O O . SER A 1 121 ? 9.504 -3.633 10.366 1.00 96.94 121 SER A O 1
ATOM 994 N N . GLU A 1 122 ? 7.640 -3.042 9.269 1.00 97.19 122 GLU A N 1
ATOM 995 C CA . GLU A 1 122 ? 6.783 -4.060 9.885 1.00 97.19 122 GLU A CA 1
ATOM 996 C C . GLU A 1 122 ? 6.452 -5.202 8.919 1.00 97.19 122 GLU A C 1
ATOM 998 O O . GLU A 1 122 ? 6.302 -5.019 7.709 1.00 97.19 122 GLU A O 1
ATOM 1003 N N . GLN A 1 123 ? 6.300 -6.417 9.452 1.00 97.06 123 GLN A N 1
ATOM 1004 C CA . GLN A 1 123 ? 5.935 -7.587 8.649 1.00 97.06 123 GLN A CA 1
ATOM 1005 C C . GLN A 1 123 ? 4.562 -7.425 7.980 1.00 97.06 123 GLN A C 1
ATOM 1007 O O . GLN A 1 123 ? 4.436 -7.698 6.791 1.00 97.06 123 GLN A O 1
ATOM 1012 N N . GLU A 1 124 ? 3.548 -6.938 8.699 1.00 98.06 124 GLU A N 1
ATOM 1013 C CA . GLU A 1 124 ? 2.203 -6.741 8.134 1.00 98.06 124 GLU A CA 1
ATOM 1014 C C . GLU A 1 124 ? 2.178 -5.665 7.041 1.00 98.06 124 GLU A C 1
ATOM 1016 O O . GLU A 1 124 ? 1.435 -5.800 6.069 1.00 98.06 124 GLU A O 1
ATOM 1021 N N . GLY A 1 125 ? 3.037 -4.644 7.147 1.00 98.44 125 GLY A N 1
ATOM 1022 C CA . GLY A 1 125 ? 3.240 -3.643 6.099 1.00 98.44 125 GLY A CA 1
ATOM 1023 C C . GLY A 1 125 ? 3.794 -4.268 4.818 1.00 98.44 125 GLY A C 1
ATOM 1024 O O . GLY A 1 125 ? 3.229 -4.086 3.736 1.00 98.44 125 GLY A O 1
ATOM 1025 N N . ARG A 1 126 ? 4.833 -5.103 4.954 1.00 98.56 126 ARG A N 1
ATOM 1026 C CA . ARG A 1 126 ? 5.434 -5.845 3.836 1.00 98.56 126 ARG A CA 1
ATOM 1027 C C . ARG A 1 126 ? 4.452 -6.842 3.211 1.00 98.56 126 ARG A C 1
ATOM 1029 O O . ARG A 1 126 ? 4.397 -6.942 1.987 1.00 98.56 126 ARG A O 1
ATOM 1036 N N . ILE A 1 127 ? 3.626 -7.518 4.018 1.00 98.69 127 ILE A N 1
ATOM 1037 C CA . ILE A 1 127 ? 2.541 -8.391 3.531 1.00 98.69 127 ILE A CA 1
ATOM 1038 C C . ILE A 1 127 ? 1.523 -7.583 2.713 1.00 98.69 127 ILE A C 1
ATOM 1040 O O . ILE A 1 127 ? 1.170 -8.004 1.612 1.00 98.69 127 ILE A O 1
ATOM 1044 N N . CYS A 1 128 ? 1.084 -6.415 3.198 1.00 98.75 128 CYS A N 1
ATOM 1045 C CA . CYS A 1 128 ? 0.156 -5.555 2.456 1.00 98.75 128 CYS A CA 1
ATOM 1046 C C . CYS A 1 128 ? 0.760 -5.077 1.127 1.00 98.75 128 CYS A C 1
ATOM 1048 O O . CYS A 1 128 ? 0.087 -5.134 0.101 1.00 98.75 128 CYS A O 1
ATOM 1050 N N . LEU A 1 129 ? 2.037 -4.676 1.107 1.00 98.81 129 LEU A N 1
ATOM 1051 C CA . LEU A 1 129 ? 2.718 -4.299 -0.136 1.00 98.81 129 LEU A CA 1
ATOM 1052 C C . LEU A 1 129 ? 2.832 -5.468 -1.124 1.00 98.81 129 LEU A C 1
ATOM 1054 O O . LEU A 1 129 ? 2.596 -5.272 -2.315 1.00 98.81 129 LEU A O 1
ATOM 1058 N N . LEU A 1 130 ? 3.160 -6.680 -0.662 1.00 98.75 130 LEU A N 1
ATOM 1059 C CA . LEU A 1 130 ? 3.195 -7.872 -1.519 1.00 98.75 130 LEU A CA 1
ATOM 1060 C C . LEU A 1 130 ? 1.809 -8.197 -2.083 1.00 98.75 130 LEU A C 1
ATOM 1062 O O . LEU A 1 130 ? 1.682 -8.480 -3.274 1.00 98.75 130 LEU A O 1
ATOM 1066 N N . PHE A 1 131 ? 0.763 -8.101 -1.261 1.00 98.81 131 PHE A N 1
ATOM 1067 C CA . PHE A 1 131 ? -0.617 -8.252 -1.715 1.00 98.81 131 PHE A CA 1
ATOM 1068 C C . PHE A 1 131 ? -0.971 -7.229 -2.805 1.00 98.81 131 PHE A C 1
ATOM 1070 O O . PHE A 1 131 ? -1.435 -7.617 -3.878 1.00 98.81 131 PHE A O 1
ATOM 1077 N N . VAL A 1 132 ? -0.664 -5.948 -2.596 1.00 98.69 132 VAL A N 1
ATOM 1078 C CA . VAL A 1 132 ? -0.906 -4.889 -3.589 1.00 98.69 132 VAL A CA 1
ATOM 1079 C C . VAL A 1 132 ? -0.107 -5.123 -4.870 1.00 98.69 132 VAL A C 1
ATOM 1081 O O . VAL A 1 132 ? -0.668 -5.026 -5.960 1.00 98.69 132 VAL A O 1
ATOM 1084 N N . CYS A 1 133 ? 1.172 -5.502 -4.772 1.00 98.75 133 CYS A N 1
ATOM 1085 C CA . CYS A 1 133 ? 1.967 -5.869 -5.945 1.00 98.75 133 CYS A CA 1
ATOM 1086 C C . CYS A 1 133 ? 1.298 -7.009 -6.720 1.00 98.75 133 CYS A C 1
ATOM 1088 O O . CYS A 1 133 ? 1.220 -6.946 -7.945 1.00 98.75 133 CYS A O 1
ATOM 1090 N N . SER A 1 134 ? 0.773 -8.024 -6.025 1.00 98.38 134 SER A N 1
ATOM 1091 C CA . SER A 1 134 ? 0.106 -9.153 -6.672 1.00 98.38 134 SER A CA 1
ATOM 1092 C C . SER A 1 134 ? -1.160 -8.751 -7.431 1.00 98.38 134 SER A C 1
ATOM 1094 O O . SER A 1 134 ? -1.354 -9.222 -8.557 1.00 98.38 134 SER A O 1
ATOM 1096 N N . GLU A 1 135 ? -1.974 -7.853 -6.867 1.00 97.81 135 GLU A N 1
ATOM 1097 C CA . GLU A 1 135 ? -3.210 -7.388 -7.498 1.00 97.81 135 GLU A CA 1
ATOM 1098 C C . GLU A 1 135 ? -2.944 -6.426 -8.654 1.00 97.81 135 GLU A C 1
ATOM 1100 O O . GLU A 1 135 ? -3.459 -6.649 -9.750 1.00 97.81 135 GLU A O 1
ATOM 1105 N N . LEU A 1 136 ? -2.078 -5.427 -8.471 1.00 97.75 136 LEU A N 1
ATOM 1106 C CA . LEU A 1 136 ? -1.774 -4.458 -9.524 1.00 97.75 136 LEU A CA 1
ATOM 1107 C C . LEU A 1 136 ? -1.034 -5.101 -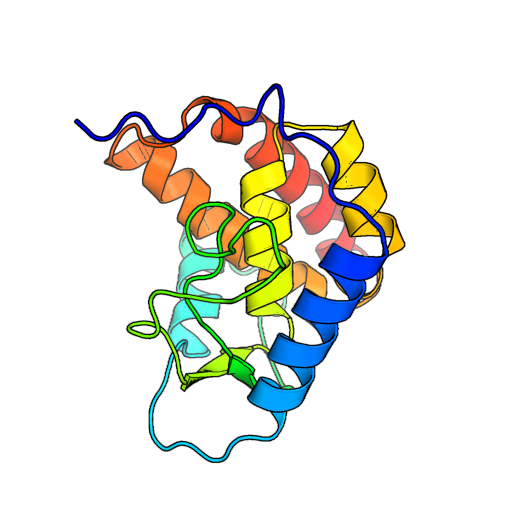10.706 1.00 97.75 136 LEU A C 1
ATOM 1109 O O . LEU A 1 136 ? -1.356 -4.815 -11.858 1.00 97.75 136 LEU A O 1
ATOM 1113 N N . LEU A 1 137 ? -0.101 -6.031 -10.458 1.00 98.19 137 LEU A N 1
ATOM 1114 C CA . LEU A 1 137 ? 0.538 -6.792 -11.540 1.00 98.19 137 LEU A CA 1
ATOM 1115 C C . LEU A 1 137 ? -0.475 -7.650 -12.294 1.00 98.19 137 LEU A C 1
ATOM 1117 O O . LEU A 1 137 ? -0.431 -7.724 -13.520 1.00 98.19 137 LEU A O 1
ATOM 1121 N N . ARG A 1 138 ? -1.430 -8.262 -11.584 1.00 96.50 138 ARG A N 1
ATOM 1122 C CA . ARG A 1 138 ? -2.508 -9.013 -12.230 1.00 96.50 138 ARG A CA 1
ATOM 1123 C C . ARG A 1 138 ? -3.382 -8.104 -13.100 1.00 96.50 138 ARG A C 1
ATOM 1125 O O . ARG A 1 138 ? -3.789 -8.548 -14.170 1.00 96.50 138 ARG A O 1
ATOM 1132 N N . MET A 1 139 ? -3.672 -6.874 -12.672 1.00 94.06 139 MET A N 1
ATOM 1133 C CA . MET A 1 139 ? -4.403 -5.894 -13.490 1.00 94.06 139 MET A CA 1
ATOM 1134 C C . MET A 1 139 ? -3.614 -5.534 -14.755 1.00 94.06 139 MET A C 1
ATOM 1136 O O . MET A 1 139 ? -4.157 -5.639 -15.856 1.00 94.06 139 MET A O 1
ATOM 1140 N N . CYS A 1 140 ? -2.312 -5.258 -14.615 1.00 95.31 140 CYS A N 1
ATOM 1141 C CA . CYS A 1 140 ? -1.416 -5.005 -15.748 1.00 95.31 140 CYS A CA 1
ATOM 1142 C C . CYS A 1 140 ? -1.413 -6.164 -16.756 1.00 95.31 140 CYS A C 1
ATOM 1144 O O . CYS A 1 140 ? -1.475 -5.950 -17.962 1.00 95.31 140 CYS A O 1
ATOM 1146 N N . GLU A 1 141 ? -1.332 -7.403 -16.270 1.00 94.44 141 GLU A N 1
ATOM 1147 C CA . GLU A 1 141 ? -1.204 -8.599 -17.107 1.00 94.44 141 GLU A CA 1
ATOM 1148 C C . GLU A 1 141 ? -2.523 -9.033 -17.757 1.00 94.44 141 GLU A C 1
ATOM 1150 O O . GLU A 1 141 ? -2.512 -9.502 -18.893 1.00 94.44 141 GLU A O 1
ATOM 1155 N N . ARG A 1 142 ? -3.654 -8.923 -17.046 1.00 93.38 142 ARG A N 1
ATOM 1156 C CA . ARG A 1 142 ? -4.952 -9.428 -17.527 1.00 93.38 142 ARG A CA 1
ATOM 1157 C C . ARG A 1 142 ? -5.769 -8.398 -18.290 1.00 93.38 142 ARG A C 1
ATOM 1159 O O . ARG A 1 142 ? -6.541 -8.788 -19.161 1.00 93.38 142 ARG A O 1
ATOM 1166 N N . HIS A 1 143 ? -5.640 -7.126 -17.935 1.00 89.19 143 HIS A N 1
ATOM 1167 C CA . HIS A 1 143 ? -6.485 -6.058 -18.469 1.00 89.19 143 HIS A CA 1
ATOM 1168 C C . HIS A 1 143 ? -5.686 -5.034 -19.281 1.00 89.19 143 HIS A C 1
ATOM 1170 O O . HIS A 1 143 ? -6.271 -4.289 -20.058 1.00 89.19 143 HIS A O 1
ATOM 1176 N N . GLY A 1 144 ? -4.352 -5.044 -19.174 1.00 87.81 144 GLY A N 1
ATOM 1177 C CA . GLY A 1 144 ? -3.499 -4.052 -19.830 1.00 87.81 144 GLY A CA 1
ATOM 1178 C C . GLY A 1 144 ? -3.530 -2.684 -19.146 1.00 87.81 144 GLY A C 1
ATOM 1179 O O . GLY A 1 144 ? -2.986 -1.726 -19.692 1.00 87.81 144 GLY A O 1
ATOM 1180 N N . ASP A 1 145 ? -4.137 -2.590 -17.960 1.00 87.31 145 ASP A N 1
ATOM 1181 C CA . ASP A 1 145 ? -4.242 -1.354 -17.190 1.00 87.31 145 ASP A CA 1
ATOM 1182 C C . ASP A 1 145 ? -2.894 -0.983 -16.562 1.00 87.31 145 ASP A C 1
ATOM 1184 O O . ASP A 1 145 ? -2.121 -1.846 -16.153 1.00 87.31 145 ASP A O 1
ATOM 1188 N N . HIS A 1 146 ? -2.607 0.316 -16.457 1.00 89.38 146 HIS A N 1
ATOM 1189 C CA . HIS A 1 146 ? -1.401 0.842 -15.800 1.00 89.38 146 HIS A CA 1
ATOM 1190 C C . HIS A 1 146 ? -0.071 0.145 -16.189 1.00 89.38 146 HIS A C 1
ATOM 1192 O O . HIS A 1 146 ? 0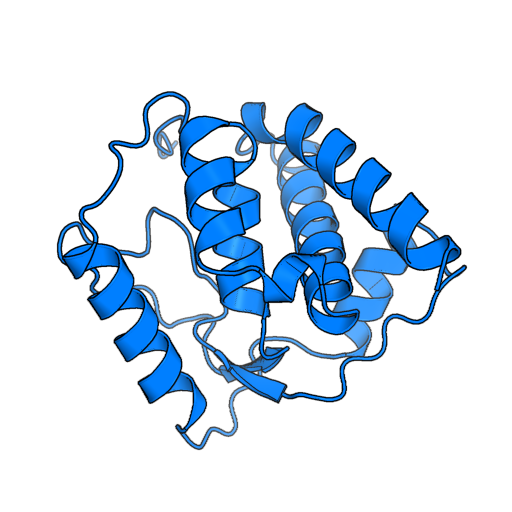.738 -0.164 -15.310 1.00 89.38 146 HIS A O 1
ATOM 1198 N N . PRO A 1 147 ? 0.244 -0.059 -17.485 1.00 93.56 147 PRO A N 1
ATOM 1199 C CA . PRO A 1 147 ? 1.400 -0.864 -17.908 1.00 93.56 147 PRO A CA 1
ATOM 1200 C C . PRO A 1 147 ? 2.747 -0.338 -17.381 1.00 93.56 147 PRO A C 1
ATOM 1202 O O . PRO A 1 147 ? 3.701 -1.097 -17.210 1.00 93.56 147 PRO A O 1
ATOM 1205 N N . HIS A 1 148 ? 2.818 0.958 -17.067 1.00 92.50 148 HIS A N 1
ATOM 1206 C CA . HIS A 1 148 ? 3.975 1.618 -16.465 1.00 92.50 148 HIS A CA 1
ATOM 1207 C C . HIS A 1 148 ? 4.300 1.135 -15.036 1.00 92.50 148 HIS A C 1
ATOM 1209 O O . HIS A 1 148 ? 5.429 1.329 -14.585 1.00 92.50 148 HIS A O 1
ATOM 1215 N N . LEU A 1 149 ? 3.355 0.508 -14.320 1.00 95.88 149 LEU A N 1
ATOM 1216 C CA . LEU A 1 149 ? 3.576 -0.016 -12.966 1.00 95.88 149 LEU A CA 1
ATOM 1217 C C . LEU A 1 149 ? 4.256 -1.386 -12.957 1.00 95.88 149 LEU A C 1
ATOM 1219 O O . LEU A 1 149 ? 4.853 -1.745 -11.945 1.00 95.88 149 LEU A O 1
ATOM 1223 N N . LYS A 1 150 ? 4.224 -2.139 -14.064 1.00 97.12 150 LYS A N 1
ATOM 1224 C CA . LYS A 1 150 ? 4.687 -3.533 -14.087 1.00 97.12 150 LYS A CA 1
ATOM 1225 C C . LYS A 1 150 ? 6.130 -3.695 -13.596 1.00 97.12 150 LYS A C 1
ATOM 1227 O O . LYS A 1 150 ? 6.378 -4.390 -12.615 1.00 97.12 150 LYS A O 1
ATOM 1232 N N . ILE A 1 151 ? 7.077 -3.017 -14.245 1.00 97.25 151 ILE A N 1
ATOM 1233 C CA . ILE A 1 151 ? 8.505 -3.130 -13.905 1.00 97.25 151 ILE A CA 1
ATOM 1234 C C . ILE A 1 151 ? 8.788 -2.630 -12.472 1.00 97.25 151 ILE A C 1
ATOM 1236 O O . ILE A 1 151 ? 9.452 -3.348 -11.717 1.00 97.25 151 ILE A O 1
ATOM 1240 N N . PRO A 1 152 ? 8.290 -1.449 -12.045 1.00 97.94 152 PRO A N 1
ATOM 1241 C CA . PRO A 1 152 ? 8.479 -0.988 -10.672 1.00 97.94 152 PRO A CA 1
ATOM 1242 C C . PRO A 1 152 ? 7.885 -1.906 -9.597 1.00 97.94 152 PRO A C 1
ATOM 1244 O O . PRO A 1 152 ? 8.526 -2.121 -8.569 1.00 97.94 152 PRO A O 1
ATOM 1247 N N . LEU A 1 153 ? 6.697 -2.474 -9.822 1.00 98.50 153 LEU A N 1
ATOM 1248 C CA . LEU A 1 153 ? 6.058 -3.385 -8.868 1.00 98.50 153 LEU A CA 1
ATOM 1249 C C . LEU A 1 153 ? 6.799 -4.720 -8.764 1.00 98.50 153 LEU A C 1
ATOM 1251 O O . LEU A 1 153 ? 6.969 -5.240 -7.664 1.00 98.50 153 LEU A O 1
ATOM 1255 N N . GLU A 1 154 ? 7.301 -5.261 -9.877 1.00 98.50 154 GLU A N 1
ATOM 1256 C CA . GLU A 1 154 ? 8.166 -6.445 -9.850 1.00 98.50 154 GLU A CA 1
ATOM 1257 C C . GLU A 1 154 ? 9.460 -6.180 -9.065 1.00 98.50 154 GLU A C 1
ATOM 1259 O O . GLU A 1 154 ? 9.908 -7.031 -8.295 1.00 98.50 154 GLU A O 1
ATOM 1264 N N . ALA A 1 155 ? 10.063 -4.998 -9.233 1.00 98.38 155 ALA A N 1
ATOM 1265 C CA . ALA A 1 155 ? 11.250 -4.605 -8.480 1.00 98.38 155 ALA A CA 1
ATOM 1266 C C . ALA A 1 155 ? 10.957 -4.458 -6.979 1.00 98.38 155 ALA A C 1
ATOM 1268 O O . ALA A 1 155 ? 11.705 -4.995 -6.162 1.00 98.38 155 ALA A O 1
ATOM 1269 N N . LEU A 1 156 ? 9.850 -3.798 -6.626 1.00 98.44 156 LEU A N 1
ATOM 1270 C CA . LEU A 1 156 ? 9.387 -3.662 -5.246 1.00 98.44 156 LEU A CA 1
ATOM 1271 C C . LEU A 1 156 ? 9.151 -5.032 -4.600 1.00 98.44 156 LEU A C 1
ATOM 1273 O O . LEU A 1 156 ? 9.683 -5.297 -3.523 1.00 98.44 156 LEU A O 1
ATOM 1277 N N . ALA A 1 157 ? 8.420 -5.922 -5.276 1.00 98.44 157 ALA A N 1
ATOM 1278 C CA . ALA A 1 157 ? 8.145 -7.267 -4.782 1.00 98.44 157 ALA A CA 1
ATOM 1279 C C . ALA A 1 157 ? 9.436 -8.059 -4.531 1.00 98.44 157 ALA A C 1
ATOM 1281 O O . ALA A 1 157 ? 9.577 -8.658 -3.469 1.00 98.44 157 ALA A O 1
ATOM 1282 N N . ARG A 1 158 ? 10.418 -8.008 -5.447 1.00 98.25 158 ARG A N 1
ATOM 1283 C CA . ARG A 1 158 ? 11.724 -8.663 -5.240 1.00 98.25 158 ARG A CA 1
ATOM 1284 C C . ARG A 1 158 ? 12.431 -8.167 -3.980 1.00 98.25 158 ARG A C 1
ATOM 1286 O O . ARG A 1 158 ? 12.938 -8.982 -3.219 1.00 98.25 158 ARG A O 1
ATOM 1293 N N . THR A 1 159 ? 12.450 -6.855 -3.740 1.00 97.31 159 THR A N 1
ATOM 1294 C CA . THR A 1 159 ? 13.046 -6.297 -2.516 1.00 97.31 159 THR A CA 1
ATOM 1295 C C . THR A 1 159 ? 12.330 -6.794 -1.263 1.00 97.31 159 THR A C 1
ATOM 1297 O O . THR A 1 159 ? 12.989 -7.180 -0.301 1.00 97.31 159 THR A O 1
ATOM 1300 N N . LEU A 1 160 ? 10.997 -6.812 -1.276 1.00 97.75 160 LEU A N 1
ATOM 1301 C CA . LEU A 1 160 ? 10.200 -7.249 -0.131 1.00 97.75 160 LEU A CA 1
ATOM 1302 C C . LEU A 1 160 ? 10.399 -8.738 0.165 1.00 97.75 160 LEU A C 1
ATOM 1304 O O . LEU A 1 160 ? 10.548 -9.097 1.326 1.00 97.75 160 LEU A O 1
ATOM 1308 N N . LEU A 1 161 ? 10.463 -9.596 -0.856 1.00 97.19 161 LEU A N 1
ATOM 1309 C CA . LEU A 1 161 ? 10.662 -11.040 -0.678 1.00 97.19 161 LEU A CA 1
ATOM 1310 C C . LEU A 1 161 ? 11.985 -11.358 0.028 1.00 97.19 161 LEU A C 1
ATOM 1312 O O . LEU A 1 161 ? 11.982 -12.092 1.012 1.00 97.19 161 LEU A O 1
ATOM 1316 N N . VAL A 1 162 ? 13.084 -10.710 -0.375 1.00 95.75 162 VAL A N 1
ATOM 1317 C CA . VAL A 1 162 ? 14.389 -10.852 0.301 1.00 95.75 162 VAL A CA 1
ATOM 1318 C C . VAL A 1 162 ? 14.293 -10.480 1.786 1.00 95.75 162 VAL A C 1
ATOM 1320 O O . VAL A 1 162 ? 14.877 -11.134 2.650 1.00 95.75 162 VAL A O 1
ATOM 1323 N N . GLN A 1 163 ? 13.525 -9.438 2.107 1.00 93.06 163 GLN A N 1
ATOM 1324 C CA . GLN A 1 163 ? 13.317 -8.998 3.487 1.00 93.06 163 GLN A CA 1
ATOM 1325 C C . GLN A 1 163 ? 12.419 -9.948 4.294 1.00 93.06 163 GLN A C 1
ATOM 1327 O O . GLN A 1 163 ? 12.583 -10.035 5.512 1.00 93.06 163 GLN A O 1
ATOM 1332 N N . MET A 1 164 ? 11.477 -10.633 3.639 1.00 92.12 164 MET A N 1
ATOM 1333 C CA . MET A 1 164 ? 10.589 -11.613 4.273 1.00 92.12 164 MET A CA 1
ATOM 1334 C C . MET A 1 164 ? 11.316 -12.918 4.607 1.00 92.12 164 MET A C 1
ATOM 1336 O O . MET A 1 164 ? 10.992 -13.534 5.612 1.00 92.12 164 MET A O 1
ATOM 1340 N N . GLU A 1 165 ? 12.305 -13.315 3.806 1.00 85.38 165 GLU A N 1
ATOM 1341 C CA . GLU A 1 165 ? 13.130 -14.513 4.041 1.00 85.38 165 GLU A CA 1
ATOM 1342 C C . GLU A 1 165 ? 14.215 -14.302 5.109 1.00 85.38 165 GLU A C 1
ATOM 1344 O O . GLU A 1 165 ? 14.722 -15.261 5.683 1.00 85.38 165 GLU A O 1
ATOM 1349 N N . SER A 1 166 ? 14.575 -13.045 5.376 1.00 74.00 166 SER A N 1
ATOM 1350 C CA . SER A 1 166 ? 15.613 -12.677 6.350 1.00 74.00 166 SER A CA 1
ATOM 1351 C C . SER A 1 166 ? 15.082 -12.471 7.779 1.00 74.00 166 SER A C 1
ATOM 1353 O O . SER A 1 166 ? 15.855 -12.068 8.648 1.00 74.00 166 SER A O 1
ATOM 1355 N N . THR A 1 167 ? 13.776 -12.660 8.007 1.00 58.78 167 THR A N 1
ATOM 1356 C CA . THR A 1 167 ? 13.099 -12.471 9.308 1.00 58.78 167 THR A CA 1
ATOM 1357 C C . THR A 1 167 ? 12.782 -13.824 9.931 1.00 58.78 167 THR A C 1
ATOM 1359 O O . THR A 1 167 ? 13.025 -13.974 11.148 1.00 58.78 167 THR A O 1
#